Protein AF-A0A395MNR1-F1 (afdb_monomer_lite)

Sequence (99 aa):
MEDITYRPQTAATRATFDSIITIVANNLGDVPHEVVCSAADAVLEHLKEDDLEDVDKKQQVDDILGVILNPEEWNELVDIGKKITDYDTQDNDENNSIS

InterPro domains:
  IPR048863 Pre-mRNA-splicing helicase BRR2-like, plug domain [PF21188] (13-80)

Structure (mmCIF, N/CA/C/O backbone):
data_AF-A0A395MNR1-F1
#
_entry.id   AF-A0A395MNR1-F1
#
loop_
_atom_site.group_PDB
_atom_site.id
_atom_site.type_symbol
_atom_site.label_atom_id
_atom_site.label_alt_id
_atom_site.label_comp_id
_atom_site.label_asym_id
_atom_site.label_entity_id
_atom_site.label_seq_id
_atom_site.pdbx_PDB_ins_code
_atom_site.Cartn_x
_atom_site.Cartn_y
_atom_site.Cartn_z
_atom_site.occupancy
_atom_site.B_iso_or_equiv
_atom_site.auth_seq_id
_atom_site.auth_comp_id
_atom_site.auth_asym_id
_atom_site.auth_atom_id
_atom_site.pdbx_PDB_model_num
ATOM 1 N N . MET A 1 1 ? 4.791 -20.496 1.072 1.00 43.72 1 MET A N 1
ATOM 2 C CA . MET A 1 1 ? 3.886 -19.358 0.852 1.00 43.72 1 MET A CA 1
ATOM 3 C C . MET A 1 1 ? 4.449 -18.304 1.753 1.00 43.72 1 MET A C 1
ATOM 5 O O . MET A 1 1 ? 4.337 -18.489 2.953 1.00 43.72 1 MET A O 1
ATOM 9 N N . GLU A 1 2 ? 5.214 -17.372 1.190 1.00 51.06 2 GLU A N 1
ATOM 10 C CA . GLU A 1 2 ? 5.763 -16.256 1.958 1.00 51.06 2 GLU A CA 1
ATOM 11 C C . GLU A 1 2 ? 4.632 -15.579 2.737 1.00 51.06 2 GLU A C 1
ATOM 13 O O . GLU A 1 2 ? 3.572 -15.273 2.185 1.00 51.06 2 GLU A O 1
ATOM 18 N N . ASP A 1 3 ? 4.835 -15.504 4.048 1.00 58.75 3 ASP A N 1
ATOM 19 C CA . ASP A 1 3 ? 3.900 -14.969 5.020 1.00 58.75 3 ASP A CA 1
ATOM 20 C C . ASP A 1 3 ? 3.738 -13.467 4.775 1.00 58.75 3 ASP A C 1
ATOM 22 O O . ASP A 1 3 ? 4.626 -12.683 5.091 1.00 58.75 3 ASP A O 1
ATOM 26 N N . ILE A 1 4 ? 2.607 -13.070 4.186 1.00 69.81 4 ILE A N 1
ATOM 27 C CA . ILE A 1 4 ? 2.133 -11.691 4.322 1.00 69.81 4 ILE A CA 1
ATOM 28 C C . ILE A 1 4 ? 1.746 -11.480 5.784 1.00 69.81 4 ILE A C 1
ATOM 30 O O . ILE A 1 4 ? 0.988 -12.280 6.354 1.00 69.81 4 ILE A O 1
ATOM 34 N N . THR A 1 5 ? 2.294 -10.429 6.382 1.00 72.56 5 THR A N 1
ATOM 35 C CA . THR A 1 5 ? 2.139 -10.140 7.809 1.00 72.56 5 THR A CA 1
ATOM 36 C C . THR A 1 5 ? 0.712 -9.693 8.090 1.00 72.56 5 THR A C 1
ATOM 38 O O . THR A 1 5 ? 0.097 -10.101 9.074 1.00 72.56 5 THR A O 1
ATOM 41 N N . TYR A 1 6 ? 0.128 -8.922 7.172 1.00 82.50 6 TYR A N 1
ATOM 42 C CA . TYR A 1 6 ? -1.217 -8.406 7.331 1.00 82.50 6 TYR A CA 1
ATOM 43 C C . TYR A 1 6 ? -2.300 -9.315 6.728 1.00 82.50 6 TYR A C 1
ATOM 45 O O . TYR A 1 6 ? -2.373 -9.570 5.523 1.00 82.50 6 TYR A O 1
ATOM 53 N N . ARG A 1 7 ? -3.239 -9.747 7.579 1.00 82.69 7 ARG A N 1
ATOM 54 C CA . ARG A 1 7 ? -4.432 -10.528 7.219 1.00 82.69 7 ARG A CA 1
ATOM 55 C C . ARG A 1 7 ? -5.721 -9.767 7.541 1.00 82.69 7 ARG A C 1
ATOM 57 O O . ARG A 1 7 ? -6.167 -9.779 8.686 1.00 82.69 7 ARG A O 1
ATOM 64 N N . PRO A 1 8 ? -6.396 -9.165 6.549 1.00 83.31 8 PRO A N 1
ATOM 65 C CA . PRO A 1 8 ? -7.571 -8.339 6.811 1.00 83.31 8 PRO A CA 1
ATOM 66 C C . PRO A 1 8 ? -8.683 -9.117 7.531 1.00 83.31 8 PRO A C 1
ATOM 68 O O . PRO A 1 8 ? -9.163 -10.149 7.033 1.00 83.31 8 PRO A O 1
ATOM 71 N N . GLN A 1 9 ? -9.120 -8.588 8.677 1.00 83.56 9 GLN A N 1
ATOM 72 C CA . GLN A 1 9 ? -10.102 -9.218 9.565 1.00 83.56 9 GLN A CA 1
ATOM 73 C C . GLN A 1 9 ? -11.548 -8.916 9.155 1.00 83.56 9 GLN A C 1
ATOM 75 O O . GLN A 1 9 ? -12.460 -9.695 9.442 1.00 83.56 9 GLN A O 1
ATOM 80 N N . THR A 1 10 ? -11.776 -7.804 8.450 1.00 87.62 10 THR A N 1
ATOM 81 C CA . THR A 1 10 ? -13.114 -7.379 8.017 1.00 87.62 10 THR A CA 1
ATOM 82 C C . THR A 1 10 ? -13.246 -7.377 6.496 1.00 87.62 10 THR A C 1
ATOM 84 O O . THR A 1 10 ? -12.269 -7.247 5.760 1.00 87.62 10 THR A O 1
ATOM 87 N N . ALA A 1 11 ? -14.479 -7.483 5.990 1.00 88.12 11 ALA A N 1
ATOM 88 C CA . ALA A 1 11 ? -14.736 -7.385 4.550 1.00 88.12 11 ALA A CA 1
ATOM 89 C C . ALA A 1 11 ? -14.344 -6.011 3.978 1.00 88.12 11 ALA A C 1
ATOM 91 O O . ALA A 1 11 ? -13.878 -5.931 2.844 1.00 88.12 11 ALA A O 1
ATOM 92 N N . ALA A 1 12 ? -14.505 -4.947 4.772 1.00 88.19 12 ALA A N 1
ATOM 93 C CA . ALA A 1 12 ? -14.130 -3.597 4.374 1.00 88.19 12 ALA A CA 1
ATOM 94 C C . ALA A 1 12 ? -12.616 -3.491 4.187 1.00 88.19 12 ALA A C 1
ATOM 96 O O . ALA A 1 12 ? -12.152 -3.094 3.125 1.00 88.19 12 ALA A O 1
ATOM 97 N N . THR A 1 13 ? -11.841 -3.919 5.179 1.00 89.31 13 THR A N 1
ATOM 98 C CA . THR A 1 13 ? -10.380 -3.788 5.145 1.00 89.31 13 THR A CA 1
ATOM 99 C C . THR A 1 13 ? -9.713 -4.796 4.227 1.00 89.31 13 THR A C 1
ATOM 101 O O . THR A 1 13 ? -8.652 -4.508 3.679 1.00 89.31 13 THR A O 1
ATOM 104 N N . ARG A 1 14 ? -10.389 -5.913 3.933 1.00 90.31 14 ARG A N 1
ATOM 105 C CA . ARG A 1 14 ? -10.022 -6.802 2.829 1.00 90.31 14 ARG A CA 1
ATOM 106 C C . ARG A 1 14 ? -10.149 -6.121 1.474 1.00 90.31 14 ARG A C 1
ATOM 108 O O . ARG A 1 14 ? -9.204 -6.179 0.705 1.00 90.31 14 ARG A O 1
ATOM 115 N N . ALA A 1 15 ? -11.276 -5.467 1.190 1.00 91.50 15 ALA A N 1
ATOM 116 C CA . ALA A 1 15 ? -11.456 -4.736 -0.067 1.00 91.50 15 ALA A CA 1
ATOM 117 C C . ALA A 1 15 ? -10.443 -3.585 -0.208 1.00 91.50 15 ALA A C 1
ATOM 119 O O . ALA A 1 15 ? -9.911 -3.334 -1.287 1.00 91.50 15 ALA A O 1
ATOM 120 N N . THR A 1 16 ? -10.142 -2.918 0.906 1.00 92.69 16 THR A N 1
ATOM 121 C CA . THR A 1 16 ? -9.117 -1.877 0.986 1.00 92.69 16 THR A CA 1
ATOM 122 C C . THR A 1 16 ? -7.723 -2.434 0.676 1.00 92.69 16 THR A C 1
ATOM 124 O O . THR A 1 16 ? -7.024 -1.881 -0.165 1.00 92.69 16 THR A O 1
ATOM 127 N N . PHE A 1 17 ? -7.331 -3.561 1.277 1.00 91.62 17 PHE A N 1
ATOM 128 C CA . PHE A 1 17 ? -6.043 -4.204 0.994 1.00 91.62 17 PHE A CA 1
ATOM 129 C C . PHE A 1 17 ? -5.943 -4.738 -0.441 1.00 91.62 17 PHE A C 1
ATOM 131 O O . PHE A 1 17 ? -4.915 -4.582 -1.087 1.00 91.62 17 PHE A O 1
ATOM 138 N N . ASP A 1 18 ? -7.033 -5.284 -0.981 1.00 92.38 18 ASP A N 1
ATOM 13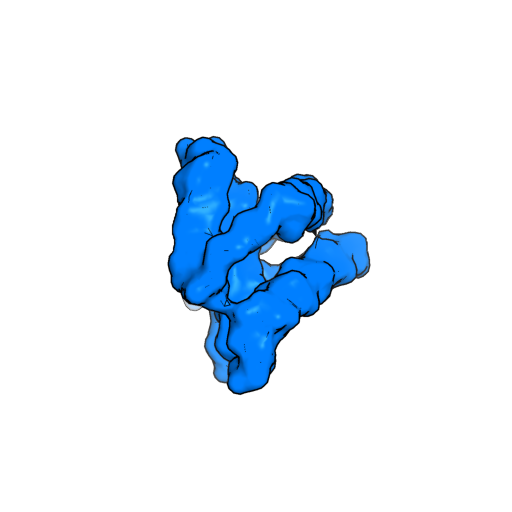9 C CA . ASP A 1 18 ? -7.115 -5.724 -2.381 1.00 92.38 18 ASP A CA 1
ATOM 140 C C . ASP A 1 18 ? -6.880 -4.559 -3.362 1.00 92.38 18 ASP A C 1
ATOM 142 O O . ASP A 1 18 ? -6.243 -4.712 -4.407 1.00 92.38 18 ASP A O 1
ATOM 146 N N . SER A 1 19 ? -7.310 -3.354 -2.974 1.00 93.31 19 SER A N 1
ATOM 147 C CA . SER A 1 19 ? -7.029 -2.130 -3.725 1.00 93.31 19 SER A CA 1
ATOM 148 C C . SER A 1 19 ? -5.536 -1.777 -3.690 1.00 93.31 19 SER A C 1
ATOM 150 O O . SER A 1 19 ? -4.983 -1.449 -4.735 1.00 93.31 19 SER A O 1
ATOM 152 N N . ILE A 1 20 ? -4.851 -1.934 -2.545 1.00 92.81 20 ILE A N 1
ATOM 153 C CA . ILE A 1 20 ? -3.383 -1.778 -2.455 1.00 92.81 20 ILE A CA 1
ATOM 154 C C . ILE A 1 20 ? -2.690 -2.774 -3.388 1.00 92.81 20 ILE A C 1
ATOM 156 O O . ILE A 1 20 ? -1.889 -2.365 -4.222 1.00 92.81 20 ILE A O 1
ATOM 160 N N . ILE A 1 21 ? -3.047 -4.060 -3.315 1.00 92.69 21 ILE A N 1
ATOM 161 C CA . ILE A 1 21 ? -2.494 -5.108 -4.190 1.00 92.69 21 ILE A CA 1
ATOM 162 C C . ILE A 1 21 ? -2.680 -4.735 -5.665 1.00 92.69 21 ILE A C 1
ATOM 164 O O . ILE A 1 21 ? -1.755 -4.889 -6.458 1.00 92.69 21 ILE A O 1
ATOM 168 N N . THR A 1 22 ? -3.848 -4.210 -6.038 1.00 93.00 22 THR A N 1
ATOM 169 C CA . THR A 1 22 ? -4.133 -3.786 -7.415 1.00 93.00 22 THR A CA 1
ATOM 170 C C . THR A 1 22 ? -3.242 -2.621 -7.853 1.00 93.00 22 THR A C 1
ATOM 172 O O . THR A 1 22 ? -2.672 -2.669 -8.942 1.00 93.00 22 THR A O 1
ATOM 175 N N . ILE A 1 23 ? -3.085 -1.588 -7.017 1.00 91.94 23 ILE A N 1
ATOM 176 C CA . ILE A 1 23 ? -2.209 -0.436 -7.301 1.00 91.94 23 ILE A CA 1
ATOM 177 C C . ILE A 1 23 ? -0.760 -0.903 -7.472 1.00 91.94 23 ILE A C 1
ATOM 179 O O . ILE A 1 23 ? -0.099 -0.547 -8.448 1.00 91.94 23 ILE A O 1
ATOM 183 N N . VAL A 1 24 ? -0.286 -1.747 -6.556 1.00 93.19 24 VAL A N 1
ATOM 184 C CA . VAL A 1 24 ? 1.067 -2.312 -6.572 1.00 93.19 24 VAL A CA 1
ATOM 185 C C . VAL A 1 24 ? 1.286 -3.178 -7.814 1.00 93.19 24 VAL A C 1
ATOM 187 O O . VAL A 1 24 ? 2.285 -3.003 -8.505 1.00 93.19 24 VAL A O 1
ATOM 190 N N . ALA A 1 25 ? 0.338 -4.051 -8.163 1.00 93.00 25 ALA A N 1
ATOM 191 C CA . ALA A 1 25 ? 0.411 -4.885 -9.364 1.00 93.00 25 ALA A CA 1
ATOM 192 C C . ALA A 1 25 ? 0.507 -4.044 -10.643 1.00 93.00 25 ALA A C 1
ATOM 194 O O . ALA A 1 25 ? 1.313 -4.343 -11.521 1.00 93.00 25 ALA A O 1
ATOM 195 N N . ASN A 1 26 ? -0.290 -2.976 -10.739 1.00 92.19 26 ASN A N 1
ATOM 196 C CA . ASN A 1 26 ? -0.267 -2.079 -11.893 1.00 92.19 26 ASN A CA 1
ATOM 197 C C . ASN A 1 26 ? 1.082 -1.362 -12.040 1.00 92.19 26 ASN A C 1
ATOM 199 O O . ASN A 1 26 ? 1.536 -1.159 -13.166 1.00 92.19 26 ASN A O 1
ATOM 203 N N . ASN A 1 27 ? 1.718 -1.003 -10.921 1.00 91.62 27 ASN A N 1
ATOM 204 C CA . ASN A 1 27 ? 3.010 -0.320 -10.905 1.00 91.62 27 ASN A CA 1
ATOM 205 C C . ASN A 1 27 ? 4.190 -1.272 -11.171 1.00 91.62 27 ASN A C 1
ATOM 207 O O . ASN A 1 27 ? 5.091 -0.926 -11.933 1.00 91.62 27 ASN A O 1
ATOM 211 N N . LEU A 1 28 ? 4.167 -2.484 -10.607 1.00 90.88 28 LEU A N 1
ATOM 212 C CA . LEU A 1 28 ? 5.212 -3.496 -10.811 1.00 90.88 28 LEU A CA 1
ATOM 213 C C . LEU A 1 28 ? 5.145 -4.165 -12.196 1.00 90.88 28 LEU A C 1
ATOM 215 O O . LEU A 1 28 ? 6.166 -4.611 -12.723 1.00 90.88 28 LEU A O 1
ATOM 219 N N . GLY A 1 29 ? 3.958 -4.243 -12.802 1.00 88.88 29 GLY A N 1
ATOM 220 C CA . GLY A 1 29 ? 3.754 -4.846 -14.118 1.00 88.88 29 GLY A CA 1
ATOM 221 C C . GLY A 1 29 ? 3.689 -6.377 -14.079 1.00 88.88 29 GLY A C 1
ATOM 222 O O . GLY A 1 29 ? 2.919 -6.958 -13.318 1.00 88.88 29 GLY A O 1
ATOM 223 N N . ASP A 1 30 ? 4.459 -7.047 -14.942 1.00 90.94 30 ASP A N 1
ATOM 224 C CA . ASP A 1 30 ? 4.426 -8.511 -15.115 1.00 90.94 30 ASP A CA 1
ATOM 225 C C . ASP A 1 30 ? 5.293 -9.216 -14.061 1.00 90.94 30 ASP A C 1
ATOM 227 O O . ASP A 1 30 ? 6.342 -9.793 -14.350 1.00 90.94 30 ASP A O 1
ATOM 231 N N . VAL A 1 31 ? 4.876 -9.110 -12.801 1.00 91.00 31 VAL A N 1
ATOM 232 C CA . VAL A 1 31 ? 5.515 -9.798 -11.678 1.00 91.00 31 VAL A CA 1
ATOM 233 C C . VAL A 1 31 ? 4.613 -10.907 -11.128 1.00 91.00 31 VAL A C 1
ATOM 235 O O . VAL A 1 31 ? 3.384 -10.831 -11.223 1.00 91.00 31 VAL A O 1
ATOM 238 N N . PRO A 1 32 ? 5.193 -11.956 -10.525 1.00 92.31 32 PRO A N 1
ATOM 239 C CA . PRO A 1 32 ? 4.425 -12.988 -9.842 1.00 92.31 32 PRO A CA 1
ATOM 240 C C . PRO A 1 32 ? 3.551 -12.417 -8.720 1.00 92.31 32 PRO A C 1
ATOM 242 O O . PRO A 1 32 ? 3.942 -11.486 -8.019 1.00 92.31 32 PRO A O 1
ATOM 245 N N . HIS A 1 33 ? 2.390 -13.034 -8.488 1.00 87.75 33 HIS A N 1
ATOM 246 C CA . HIS A 1 33 ? 1.456 -12.605 -7.442 1.00 87.75 33 HIS A CA 1
ATOM 247 C C . HIS A 1 33 ? 2.082 -12.597 -6.038 1.00 87.75 33 HIS A C 1
ATOM 249 O O . HIS A 1 33 ? 1.765 -11.724 -5.240 1.00 87.75 33 HIS A O 1
ATOM 255 N N . GLU A 1 34 ? 2.998 -13.526 -5.746 1.00 88.31 34 GLU A N 1
ATOM 256 C CA . GLU A 1 34 ? 3.757 -13.542 -4.485 1.00 88.31 34 GLU A CA 1
ATOM 257 C C . GLU A 1 34 ? 4.555 -12.245 -4.269 1.00 88.31 34 GLU A C 1
ATOM 259 O O . GLU A 1 34 ? 4.522 -11.684 -3.177 1.00 88.31 34 GLU A O 1
ATOM 264 N N . VAL A 1 35 ? 5.171 -11.709 -5.330 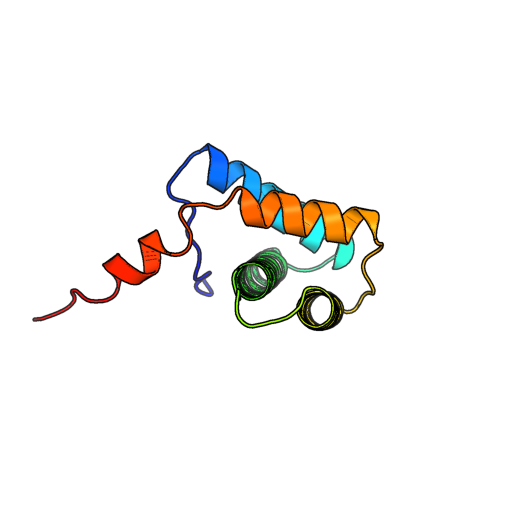1.00 90.69 35 VAL A N 1
ATOM 265 C CA . VAL A 1 35 ? 5.936 -10.455 -5.292 1.00 90.69 35 VAL A CA 1
ATOM 266 C C . VAL A 1 35 ? 5.003 -9.267 -5.093 1.00 90.69 35 VAL A C 1
ATOM 268 O O . VAL A 1 35 ? 5.290 -8.400 -4.276 1.00 90.69 35 VAL A O 1
ATOM 271 N N . VAL A 1 36 ? 3.857 -9.246 -5.785 1.00 92.50 36 VAL A N 1
ATOM 272 C CA . VAL A 1 36 ? 2.836 -8.201 -5.589 1.00 92.50 36 VAL A CA 1
ATOM 273 C C . VAL A 1 36 ? 2.347 -8.187 -4.145 1.00 92.50 36 VAL A C 1
ATOM 275 O O . VAL A 1 36 ? 2.268 -7.126 -3.538 1.00 92.50 36 VAL A O 1
ATOM 278 N N . CYS A 1 37 ? 2.017 -9.355 -3.593 1.00 90.31 37 CYS A N 1
ATOM 279 C CA . CYS A 1 37 ? 1.541 -9.478 -2.220 1.00 90.31 37 CYS A CA 1
ATOM 280 C C . CYS A 1 37 ? 2.598 -9.024 -1.212 1.00 90.31 37 CYS A C 1
ATOM 282 O O . CYS A 1 37 ? 2.265 -8.273 -0.301 1.00 90.31 37 CYS A O 1
ATOM 284 N N . SER A 1 38 ? 3.859 -9.421 -1.401 1.00 90.62 38 SER A N 1
ATOM 285 C CA . SER A 1 38 ? 4.967 -8.978 -0.550 1.00 90.62 38 SER A CA 1
ATOM 286 C C . SER A 1 38 ? 5.175 -7.461 -0.620 1.00 90.62 38 SER A C 1
ATOM 288 O O . SER A 1 38 ? 5.271 -6.806 0.415 1.00 90.62 38 SER A O 1
ATOM 290 N N . ALA A 1 39 ? 5.162 -6.878 -1.821 1.00 92.81 39 ALA A N 1
ATOM 291 C CA . ALA A 1 39 ? 5.275 -5.433 -1.991 1.00 92.81 39 ALA A CA 1
ATOM 292 C C . ALA A 1 39 ? 4.073 -4.686 -1.390 1.00 92.81 39 ALA A C 1
ATOM 294 O O . ALA A 1 39 ? 4.251 -3.656 -0.751 1.00 92.81 39 ALA A O 1
ATOM 295 N N . ALA A 1 40 ? 2.852 -5.205 -1.540 1.00 93.00 40 ALA A N 1
ATOM 296 C CA . ALA A 1 40 ? 1.655 -4.609 -0.950 1.00 93.00 40 ALA A CA 1
ATOM 297 C C . ALA A 1 40 ? 1.665 -4.641 0.586 1.00 93.00 40 ALA A C 1
ATOM 299 O O . ALA A 1 40 ? 1.217 -3.676 1.206 1.00 93.00 40 ALA A O 1
ATOM 300 N N . ASP A 1 41 ? 2.188 -5.712 1.187 1.00 91.38 41 ASP A N 1
ATOM 301 C CA . ASP A 1 41 ? 2.387 -5.825 2.638 1.00 91.38 41 ASP A CA 1
ATOM 302 C C . ASP A 1 41 ? 3.388 -4.767 3.129 1.00 91.38 41 ASP A C 1
ATOM 304 O O . ASP A 1 41 ? 3.057 -3.976 4.009 1.00 91.38 41 ASP A O 1
ATOM 308 N N . ALA A 1 42 ? 4.547 -4.652 2.471 1.00 92.00 42 ALA A N 1
ATOM 309 C CA . ALA A 1 42 ? 5.562 -3.647 2.799 1.00 92.00 42 ALA A CA 1
ATOM 310 C C . ALA A 1 42 ? 5.055 -2.202 2.614 1.00 92.00 42 ALA A C 1
ATOM 312 O O . ALA A 1 42 ? 5.300 -1.327 3.443 1.00 92.00 42 ALA A O 1
ATOM 313 N N . VAL A 1 43 ? 4.289 -1.934 1.549 1.00 92.94 43 VAL A N 1
ATOM 314 C CA . VAL A 1 43 ? 3.646 -0.627 1.348 1.00 92.94 43 VAL A CA 1
ATOM 315 C C . VAL A 1 43 ? 2.684 -0.322 2.494 1.00 92.94 43 VAL A C 1
ATOM 317 O O . VAL A 1 43 ? 2.695 0.790 3.021 1.00 92.94 43 VAL A O 1
ATOM 320 N N . LEU A 1 44 ? 1.858 -1.289 2.902 1.00 92.12 44 LEU A N 1
ATOM 321 C CA . LEU A 1 44 ? 0.939 -1.101 4.020 1.00 92.12 44 LEU A CA 1
ATOM 322 C C . LEU A 1 44 ? 1.681 -0.844 5.336 1.00 92.12 44 LEU A C 1
ATOM 324 O O . LEU A 1 44 ? 1.266 0.046 6.076 1.00 92.12 44 LEU A O 1
ATOM 328 N N . GLU A 1 45 ? 2.769 -1.566 5.600 1.00 90.56 45 GLU A N 1
ATOM 329 C CA . GLU A 1 45 ? 3.623 -1.364 6.774 1.00 90.56 45 GLU A CA 1
ATOM 330 C C . GLU A 1 45 ? 4.101 0.093 6.867 1.00 90.56 45 GLU A C 1
ATOM 332 O O . GLU A 1 45 ? 3.844 0.766 7.866 1.00 90.56 45 GLU A O 1
ATOM 337 N N . HIS A 1 46 ? 4.666 0.644 5.788 1.00 91.12 46 HIS A N 1
ATOM 338 C CA . HIS A 1 46 ? 5.101 2.045 5.764 1.00 91.12 46 HIS A CA 1
ATOM 339 C C . HIS A 1 46 ? 3.945 3.042 5.868 1.00 91.12 46 HIS A C 1
ATOM 341 O O . HIS A 1 46 ? 4.070 4.084 6.513 1.00 91.12 46 HIS A O 1
ATOM 347 N N . LEU A 1 47 ? 2.788 2.745 5.268 1.00 90.88 47 LEU A N 1
ATOM 348 C CA . LEU A 1 47 ? 1.601 3.588 5.434 1.00 90.88 47 LEU A CA 1
ATOM 349 C C . LEU A 1 47 ? 1.156 3.638 6.903 1.00 90.88 47 LEU A C 1
ATOM 351 O O . LEU A 1 47 ? 0.694 4.688 7.364 1.00 90.88 47 LEU A O 1
ATOM 355 N N . LYS A 1 48 ? 1.319 2.525 7.627 1.00 88.69 48 LYS A N 1
ATOM 356 C CA . LYS A 1 48 ? 0.971 2.359 9.043 1.00 88.69 48 LYS A CA 1
ATOM 357 C C . LYS A 1 48 ? 2.023 2.877 10.014 1.00 88.69 48 LYS A C 1
ATOM 359 O O . LYS A 1 48 ? 1.715 3.031 11.188 1.00 88.69 48 LYS A O 1
ATOM 364 N N . GLU A 1 49 ? 3.218 3.198 9.540 1.00 87.44 49 GLU A N 1
ATOM 365 C CA . GLU A 1 49 ? 4.295 3.706 10.379 1.00 87.44 49 GLU A CA 1
ATOM 366 C C . GLU A 1 49 ? 4.061 5.174 10.762 1.00 87.44 49 GLU A C 1
ATOM 368 O O . GLU A 1 49 ? 4.502 6.093 10.084 1.00 87.44 49 GLU A O 1
ATOM 373 N N . ASP A 1 50 ? 3.320 5.441 11.834 1.00 81.69 50 ASP A N 1
ATOM 374 C CA . ASP A 1 50 ? 2.992 6.813 12.263 1.00 81.69 50 ASP A CA 1
ATOM 375 C C . ASP A 1 50 ? 4.212 7.662 12.699 1.00 81.69 50 ASP A C 1
ATOM 377 O O . ASP A 1 50 ? 4.071 8.873 12.870 1.00 81.69 50 ASP A O 1
ATOM 381 N N . ASP A 1 51 ? 5.397 7.059 12.857 1.00 87.44 51 ASP A N 1
ATOM 382 C CA . ASP A 1 51 ? 6.645 7.757 13.218 1.00 87.44 51 ASP A CA 1
ATOM 383 C C . ASP A 1 51 ? 7.294 8.482 12.020 1.00 87.44 51 ASP A C 1
ATOM 385 O O . ASP A 1 51 ? 7.991 9.480 12.204 1.00 87.44 51 ASP A O 1
ATOM 389 N N . LEU A 1 52 ? 7.031 8.027 10.785 1.00 87.00 52 LEU A N 1
ATOM 390 C CA . LEU A 1 52 ? 7.579 8.629 9.565 1.00 87.00 52 LEU A CA 1
ATOM 391 C C . LEU A 1 52 ? 6.674 9.721 8.978 1.00 87.00 52 LEU A C 1
ATOM 393 O O . LEU A 1 52 ? 5.444 9.616 8.967 1.00 87.00 52 LEU A O 1
ATOM 397 N N . GLU A 1 53 ? 7.293 10.750 8.395 1.00 90.88 53 GLU A N 1
ATOM 398 C CA . GLU A 1 53 ? 6.586 11.776 7.625 1.00 90.88 53 GLU A CA 1
ATOM 399 C C . GLU A 1 53 ? 6.103 11.225 6.269 1.00 90.88 53 GLU A C 1
ATOM 401 O O . GLU A 1 53 ? 6.713 10.325 5.690 1.00 90.88 53 GLU A O 1
ATOM 406 N N . ASP A 1 54 ? 5.027 11.798 5.709 1.00 88.88 54 ASP A N 1
ATOM 407 C CA . ASP A 1 54 ? 4.461 11.361 4.418 1.00 88.88 54 ASP A CA 1
ATOM 408 C C . ASP A 1 54 ? 5.500 11.354 3.280 1.00 88.88 54 ASP A C 1
ATOM 410 O O . ASP A 1 54 ? 5.418 10.537 2.364 1.00 88.88 54 ASP A O 1
ATOM 414 N N . VAL A 1 55 ? 6.482 12.262 3.329 1.00 89.38 55 VAL A N 1
ATOM 415 C CA . VAL A 1 55 ? 7.562 12.346 2.336 1.00 89.38 55 VAL A CA 1
ATOM 416 C C . VAL A 1 55 ? 8.503 11.143 2.406 1.00 89.38 55 VAL A C 1
ATOM 418 O O . VAL A 1 55 ? 8.836 10.582 1.362 1.00 89.38 55 VAL A O 1
ATOM 421 N N . ASP A 1 56 ? 8.881 10.715 3.611 1.00 93.06 56 ASP A N 1
ATOM 422 C CA . ASP A 1 56 ? 9.736 9.550 3.827 1.00 93.06 56 ASP A CA 1
ATOM 423 C C . ASP A 1 56 ? 8.988 8.268 3.468 1.00 93.06 56 ASP A C 1
ATOM 425 O O . ASP A 1 56 ? 9.503 7.447 2.711 1.00 93.06 56 ASP A O 1
ATOM 429 N N . LYS A 1 57 ? 7.726 8.138 3.899 1.00 93.12 57 LYS A N 1
ATOM 430 C CA . LYS A 1 57 ? 6.877 6.997 3.520 1.00 93.12 57 LYS A CA 1
ATOM 431 C C . LYS A 1 57 ? 6.761 6.862 2.009 1.00 93.12 57 LYS A C 1
ATOM 433 O O . LYS A 1 57 ? 6.926 5.768 1.473 1.00 93.12 57 LYS A O 1
ATOM 438 N N . LYS A 1 58 ? 6.513 7.972 1.308 1.00 92.62 58 LYS A N 1
ATOM 439 C CA . LYS A 1 58 ? 6.444 7.969 -0.154 1.00 92.62 58 LYS A CA 1
ATOM 440 C C . LYS A 1 58 ? 7.761 7.505 -0.764 1.00 92.62 58 LYS A C 1
ATOM 442 O O . LYS A 1 58 ? 7.736 6.706 -1.691 1.00 92.62 58 LYS A O 1
ATOM 447 N N . GLN A 1 59 ? 8.896 7.974 -0.249 1.00 93.56 59 GLN A N 1
ATOM 448 C CA . GLN A 1 59 ? 10.205 7.587 -0.767 1.00 93.56 59 GLN A CA 1
ATOM 449 C C . GLN A 1 59 ? 10.467 6.081 -0.618 1.00 93.56 59 GLN A C 1
ATOM 451 O O . GLN A 1 59 ? 11.000 5.475 -1.546 1.00 93.56 59 GLN A O 1
ATOM 456 N N . GLN A 1 60 ? 10.062 5.485 0.507 1.00 93.50 60 GLN A N 1
ATOM 457 C CA . GLN A 1 60 ? 10.165 4.042 0.746 1.00 93.50 60 GLN A CA 1
ATOM 458 C C . GLN A 1 60 ? 9.250 3.250 -0.196 1.00 93.50 60 GLN A C 1
ATOM 460 O O . GLN A 1 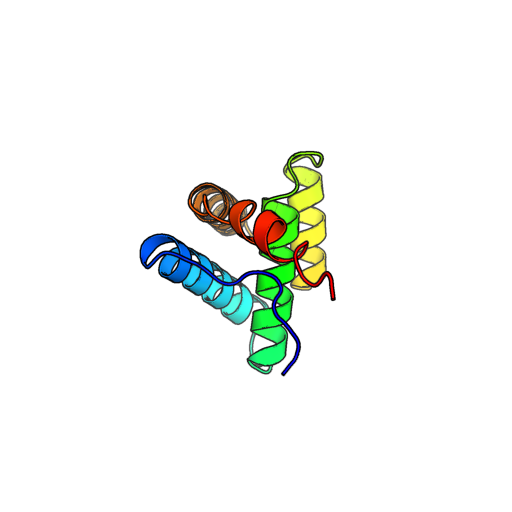60 ? 9.674 2.272 -0.804 1.00 93.50 60 GLN A O 1
ATOM 465 N N . VAL A 1 61 ? 8.006 3.706 -0.375 1.00 93.31 61 VAL A N 1
ATOM 466 C CA . VAL A 1 61 ? 7.053 3.086 -1.307 1.00 93.31 61 VAL A CA 1
ATOM 467 C C . VAL A 1 61 ? 7.544 3.176 -2.754 1.00 93.31 61 VAL A C 1
ATOM 469 O O . VAL A 1 61 ? 7.478 2.186 -3.478 1.00 93.31 61 VAL A O 1
ATOM 472 N N . ASP A 1 62 ? 8.078 4.326 -3.171 1.00 94.06 62 ASP A N 1
ATOM 473 C CA . ASP A 1 62 ? 8.656 4.501 -4.507 1.00 94.06 62 ASP A CA 1
ATOM 474 C C . ASP A 1 62 ? 9.836 3.526 -4.737 1.00 94.06 62 ASP A C 1
ATOM 476 O O . ASP A 1 62 ? 9.991 2.987 -5.834 1.00 94.06 62 ASP A O 1
ATOM 480 N N . ASP A 1 63 ? 10.652 3.267 -3.706 1.00 93.50 63 ASP A N 1
ATOM 481 C CA . ASP A 1 63 ? 11.773 2.315 -3.765 1.00 93.50 63 ASP A CA 1
ATOM 482 C C . ASP A 1 63 ? 11.286 0.861 -3.886 1.00 93.50 63 ASP A C 1
ATOM 484 O O . ASP A 1 63 ? 11.751 0.129 -4.760 1.00 93.50 63 ASP A O 1
ATOM 488 N N . ILE A 1 64 ? 10.274 0.471 -3.097 1.00 91.81 64 ILE A N 1
ATOM 489 C CA . ILE A 1 64 ? 9.646 -0.863 -3.155 1.00 91.81 64 ILE A CA 1
ATOM 490 C C . ILE A 1 64 ? 9.066 -1.141 -4.542 1.00 91.81 64 ILE A C 1
ATOM 492 O O . ILE A 1 64 ? 9.231 -2.233 -5.088 1.00 91.81 64 ILE A O 1
ATOM 496 N N . LEU A 1 65 ? 8.366 -0.159 -5.112 1.00 91.06 65 LEU A N 1
ATOM 497 C CA . LEU A 1 65 ? 7.744 -0.298 -6.426 1.00 91.06 65 LEU A CA 1
ATOM 498 C C . LEU A 1 65 ? 8.749 -0.136 -7.573 1.00 91.06 65 LEU A C 1
ATOM 500 O O . LEU A 1 65 ? 8.441 -0.484 -8.712 1.00 91.06 65 LEU A O 1
ATOM 504 N N . GLY A 1 66 ? 9.939 0.404 -7.297 1.00 90.75 66 GLY A N 1
ATOM 505 C CA . GLY A 1 66 ? 10.936 0.750 -8.308 1.00 90.75 66 GLY A CA 1
ATOM 506 C C . GLY A 1 66 ? 10.477 1.855 -9.269 1.00 90.75 66 GLY A C 1
ATOM 507 O O . GLY A 1 66 ? 11.089 2.049 -10.324 1.00 90.75 66 GLY A O 1
ATOM 508 N N . VAL A 1 67 ? 9.399 2.568 -8.932 1.00 91.62 67 VAL A N 1
ATOM 509 C CA . VAL A 1 67 ? 8.792 3.638 -9.729 1.00 91.62 67 VAL A CA 1
ATOM 510 C C . VAL A 1 67 ? 8.356 4.778 -8.822 1.00 91.62 67 VAL A C 1
ATOM 512 O O . VAL A 1 67 ? 7.968 4.572 -7.678 1.00 91.62 67 VAL A O 1
ATOM 515 N N . ILE A 1 68 ? 8.399 6.001 -9.344 1.00 92.00 68 ILE A N 1
ATOM 516 C CA . ILE A 1 68 ? 7.942 7.173 -8.598 1.00 92.00 68 ILE A CA 1
ATOM 517 C C . ILE A 1 68 ? 6.433 7.285 -8.765 1.00 92.00 68 ILE A C 1
ATOM 519 O O . ILE A 1 68 ? 5.962 7.594 -9.861 1.00 92.00 68 ILE A O 1
ATOM 523 N N . LEU A 1 69 ? 5.692 7.090 -7.676 1.00 90.56 69 LEU A N 1
ATOM 524 C CA . LEU A 1 69 ? 4.245 7.252 -7.682 1.00 90.56 69 LEU A CA 1
ATOM 525 C C . LEU A 1 69 ? 3.851 8.701 -7.941 1.00 90.56 69 LEU A C 1
ATOM 527 O O . LEU A 1 69 ? 4.448 9.647 -7.399 1.00 90.56 69 LEU A O 1
ATOM 531 N N . ASN A 1 70 ? 2.781 8.865 -8.712 1.00 91.56 70 ASN A N 1
ATOM 532 C CA . ASN A 1 70 ? 2.182 10.168 -8.938 1.00 91.56 70 ASN A CA 1
ATOM 533 C C . ASN A 1 70 ? 1.451 10.658 -7.674 1.00 91.56 70 ASN A C 1
ATOM 535 O O . ASN A 1 70 ? 1.024 9.853 -6.843 1.00 91.56 70 ASN A O 1
ATOM 539 N N . PRO A 1 71 ? 1.240 11.980 -7.517 1.00 90.88 71 PRO A N 1
ATOM 540 C CA . PRO A 1 71 ? 0.554 12.526 -6.346 1.00 90.88 71 PRO A CA 1
ATOM 541 C C . PRO A 1 71 ? -0.845 11.938 -6.134 1.00 90.88 71 PRO A C 1
ATOM 543 O O . PRO A 1 71 ? -1.271 11.780 -4.997 1.00 90.88 71 PRO A O 1
ATOM 546 N N . GLU A 1 72 ? -1.562 11.623 -7.213 1.00 91.25 72 GLU A N 1
ATOM 547 C CA . GLU A 1 72 ? -2.902 11.030 -7.155 1.00 91.25 72 GLU A CA 1
ATOM 548 C C . GLU A 1 72 ? -2.866 9.615 -6.559 1.00 91.25 72 GLU A C 1
ATOM 550 O O . GLU A 1 72 ? -3.604 9.339 -5.617 1.00 91.25 72 GLU A O 1
ATOM 555 N N . GLU A 1 73 ? -1.949 8.763 -7.030 1.00 90.81 73 GLU A N 1
ATOM 556 C CA . GLU A 1 73 ? -1.763 7.395 -6.521 1.00 90.81 73 GLU A CA 1
ATOM 557 C C . GLU A 1 73 ? -1.290 7.389 -5.067 1.00 90.81 73 GLU A C 1
ATOM 559 O O . GLU A 1 73 ? -1.787 6.619 -4.249 1.00 90.81 73 GLU A O 1
ATOM 564 N N . TRP A 1 74 ? -0.370 8.292 -4.714 1.00 92.44 74 TRP A N 1
ATOM 565 C CA . TRP A 1 74 ? 0.082 8.443 -3.333 1.00 92.44 74 TRP A CA 1
ATOM 566 C C . TRP A 1 74 ? -1.065 8.838 -2.393 1.00 92.44 74 TRP A C 1
ATOM 568 O O . TRP A 1 74 ? -1.245 8.229 -1.339 1.00 92.44 74 TRP A O 1
ATOM 578 N N . ASN A 1 75 ? -1.872 9.835 -2.774 1.00 92.56 75 ASN A N 1
ATOM 579 C CA . ASN A 1 75 ? -3.023 10.245 -1.966 1.00 92.56 75 ASN A CA 1
ATOM 580 C C . ASN A 1 75 ? -4.041 9.108 -1.810 1.00 92.56 75 ASN A C 1
ATOM 582 O O . ASN A 1 75 ? -4.599 8.940 -0.725 1.00 92.56 75 ASN A O 1
ATOM 586 N N . GLU A 1 76 ? -4.268 8.326 -2.867 1.00 93.25 76 GLU A N 1
ATOM 587 C CA . GLU A 1 76 ? -5.137 7.151 -2.821 1.00 93.25 76 GLU A CA 1
ATOM 588 C C . GLU A 1 76 ? -4.600 6.092 -1.846 1.00 93.25 76 GLU A C 1
ATOM 590 O O . GLU A 1 76 ? -5.345 5.647 -0.972 1.00 93.25 76 GLU A O 1
ATOM 595 N N . LEU A 1 77 ? -3.307 5.755 -1.910 1.00 92.50 77 LEU A N 1
ATOM 596 C CA . LEU A 1 77 ? -2.670 4.827 -0.969 1.00 92.50 77 LEU 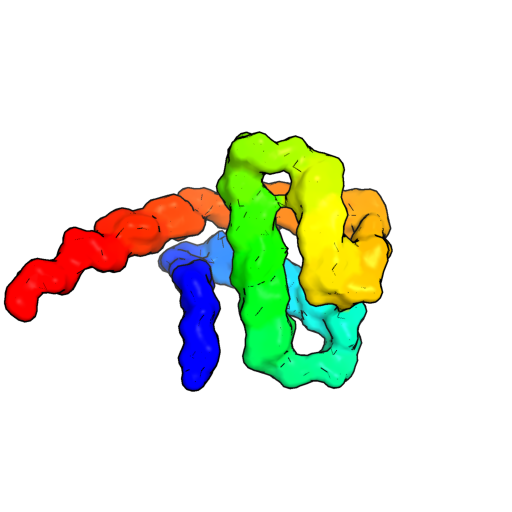A CA 1
ATOM 597 C C . LEU A 1 77 ? -2.801 5.293 0.484 1.00 92.50 77 LEU A C 1
ATOM 599 O O . LEU A 1 77 ? -3.168 4.501 1.349 1.00 92.50 77 LEU A O 1
ATOM 603 N N . VAL A 1 78 ? -2.567 6.578 0.759 1.00 91.75 78 VAL A N 1
ATOM 604 C CA . VAL A 1 78 ? -2.715 7.147 2.108 1.00 91.75 78 VAL A CA 1
ATOM 605 C C . VAL A 1 78 ? -4.170 7.082 2.592 1.00 91.75 78 VAL A C 1
ATOM 607 O O . VAL A 1 78 ? -4.420 6.747 3.753 1.00 91.75 78 VAL A O 1
ATOM 610 N N . ASP A 1 79 ? -5.149 7.375 1.732 1.00 92.06 79 ASP A N 1
ATOM 611 C CA . ASP A 1 79 ? -6.578 7.301 2.072 1.00 92.06 79 ASP A CA 1
ATOM 612 C C . ASP A 1 79 ? -7.029 5.858 2.361 1.00 92.06 79 ASP A C 1
ATOM 614 O O . ASP A 1 79 ? -7.703 5.586 3.358 1.00 92.06 79 ASP A O 1
ATOM 618 N N . ILE A 1 80 ? -6.604 4.915 1.521 1.00 91.50 80 ILE A N 1
ATOM 619 C CA . ILE A 1 80 ? -6.843 3.476 1.674 1.00 91.50 80 ILE A CA 1
ATOM 620 C C . ILE A 1 80 ? -6.164 2.961 2.951 1.00 91.50 80 ILE A C 1
ATOM 622 O O . ILE A 1 80 ? -6.813 2.308 3.770 1.00 91.50 80 ILE A O 1
ATOM 626 N N . GLY A 1 81 ? -4.907 3.333 3.194 1.00 90.06 81 GLY A N 1
ATOM 627 C CA . GLY A 1 81 ? -4.174 3.001 4.414 1.00 90.06 81 GLY A CA 1
ATOM 628 C C . GLY A 1 81 ? -4.920 3.449 5.671 1.00 90.06 81 GLY A C 1
ATOM 629 O O . GLY A 1 81 ? -5.088 2.664 6.602 1.00 90.06 81 GLY A O 1
ATOM 630 N N . LYS A 1 82 ? -5.485 4.662 5.690 1.00 89.56 82 LYS A N 1
ATOM 631 C CA . LYS A 1 82 ? -6.292 5.170 6.820 1.00 89.56 82 LYS A CA 1
ATOM 632 C C . LYS A 1 82 ? -7.572 4.369 7.074 1.00 89.56 82 LYS A C 1
ATOM 634 O O . LYS A 1 82 ? -8.001 4.266 8.221 1.00 89.56 82 LYS A O 1
ATOM 639 N N . LYS A 1 83 ? -8.174 3.778 6.037 1.00 90.31 83 LYS A N 1
ATOM 640 C CA . LYS A 1 83 ? -9.367 2.916 6.168 1.00 90.31 83 LYS A CA 1
ATOM 641 C C . LYS A 1 83 ? -9.052 1.551 6.775 1.00 90.31 83 LYS A C 1
ATOM 643 O O . LYS A 1 83 ? -9.972 0.880 7.240 1.00 90.31 83 LYS A O 1
ATOM 648 N N . ILE A 1 84 ? -7.788 1.127 6.766 1.00 89.69 84 ILE A N 1
ATOM 649 C CA . ILE A 1 84 ? -7.361 -0.108 7.423 1.00 89.69 84 ILE A CA 1
ATOM 650 C C . ILE A 1 84 ? -7.257 0.144 8.929 1.00 89.69 84 ILE A C 1
ATOM 652 O O . ILE A 1 84 ? -6.228 0.576 9.438 1.00 89.69 84 ILE A O 1
ATOM 656 N N . THR A 1 85 ? -8.337 -0.085 9.664 1.00 88.25 85 THR A N 1
ATOM 657 C CA . THR A 1 85 ? -8.374 0.157 11.116 1.00 88.25 85 THR A CA 1
ATOM 658 C C . THR A 1 85 ? -7.990 -1.067 11.949 1.00 88.25 85 THR A C 1
ATOM 660 O O . THR A 1 85 ? -7.771 -0.938 13.145 1.00 88.25 85 THR A O 1
ATOM 663 N N . ASP A 1 86 ? -7.911 -2.249 11.337 1.00 85.25 86 ASP A N 1
ATOM 664 C CA . ASP A 1 86 ? -7.616 -3.541 11.974 1.00 85.25 86 ASP A CA 1
ATOM 665 C C . ASP A 1 86 ? -6.155 -4.003 11.804 1.00 85.25 86 ASP A C 1
ATOM 667 O O . ASP A 1 86 ? -5.848 -5.163 12.066 1.00 85.25 86 ASP A O 1
ATOM 671 N N . TYR A 1 87 ? -5.238 -3.116 11.400 1.00 84.00 87 TYR A N 1
ATOM 672 C CA . TYR A 1 87 ? -3.807 -3.451 11.288 1.00 84.00 87 TYR A CA 1
ATOM 673 C C . TYR A 1 87 ? -3.193 -3.827 12.645 1.00 84.00 87 TYR A C 1
ATOM 675 O O . TYR A 1 87 ? -2.739 -4.949 12.829 1.00 84.00 87 TYR A O 1
ATOM 683 N N . ASP A 1 88 ? -3.300 -2.932 13.631 1.00 75.06 88 ASP A N 1
ATOM 684 C CA . ASP A 1 88 ? -2.775 -3.114 14.997 1.00 75.06 88 ASP A CA 1
ATOM 685 C C . ASP A 1 88 ? -3.473 -4.255 15.766 1.00 75.06 88 ASP A C 1
ATOM 687 O O . ASP A 1 88 ? -2.930 -4.847 16.692 1.00 75.06 88 ASP A O 1
ATOM 691 N N . THR A 1 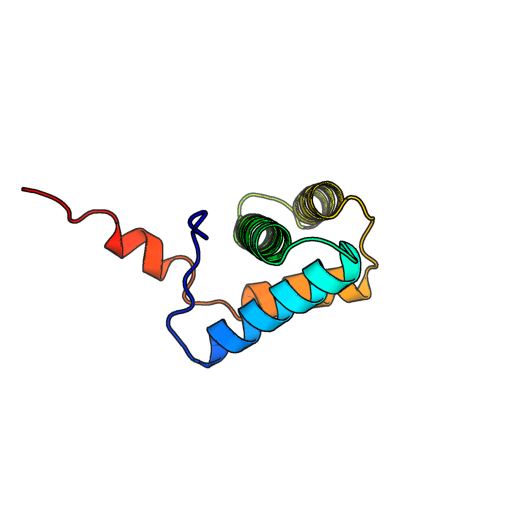89 ? -4.681 -4.636 15.339 1.00 68.44 89 THR A N 1
ATOM 692 C CA . THR A 1 89 ? -5.448 -5.704 15.999 1.00 68.44 89 THR A CA 1
ATOM 693 C C . THR A 1 89 ? -4.856 -7.101 15.800 1.00 68.44 89 THR A C 1
ATOM 695 O O . THR A 1 89 ? -5.243 -8.014 16.522 1.00 68.44 89 THR A O 1
ATOM 698 N N . GLN A 1 90 ? -3.934 -7.279 14.846 1.00 60.47 90 GLN A N 1
ATOM 699 C CA . GLN A 1 90 ? -3.225 -8.546 14.629 1.00 60.47 90 GLN A CA 1
ATOM 700 C C . GLN A 1 90 ? -1.954 -8.682 15.466 1.00 60.47 90 GLN A C 1
ATOM 702 O O . GLN A 1 90 ? -1.630 -9.799 15.860 1.00 60.47 90 GLN A O 1
ATOM 7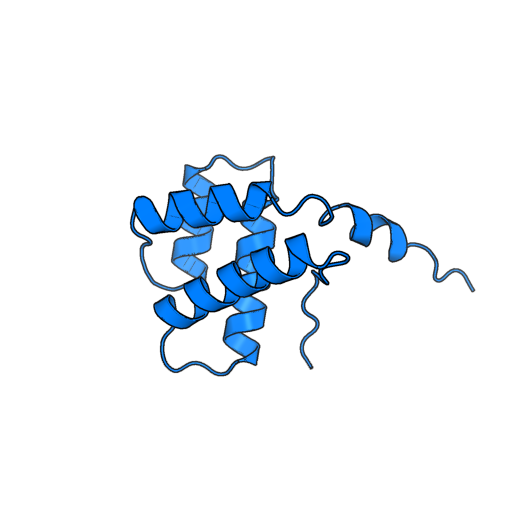07 N N . ASP A 1 91 ? -1.293 -7.574 15.814 1.00 52.84 91 ASP A N 1
ATOM 708 C CA . ASP A 1 91 ? -0.107 -7.592 16.688 1.00 52.84 91 ASP A CA 1
ATOM 709 C C . ASP A 1 91 ? -0.445 -8.146 18.091 1.00 52.84 91 ASP A C 1
ATOM 711 O O . ASP A 1 91 ? 0.387 -8.730 18.782 1.00 52.84 91 ASP A O 1
ATOM 715 N N . ASN A 1 92 ? -1.721 -8.068 18.489 1.00 45.31 92 ASN A N 1
ATOM 716 C CA . ASN A 1 92 ? -2.201 -8.568 19.778 1.00 45.31 92 ASN A CA 1
ATOM 717 C C . ASN A 1 92 ? -2.405 -10.100 19.840 1.00 45.31 92 ASN A C 1
ATOM 719 O O . ASN A 1 92 ? -2.481 -10.651 20.937 1.00 45.31 92 ASN A O 1
ATOM 723 N N . ASP A 1 93 ? -2.484 -10.810 18.707 1.00 46.91 93 ASP A N 1
ATOM 724 C CA . ASP A 1 93 ? -2.761 -12.261 18.689 1.00 46.91 93 ASP A CA 1
ATOM 725 C C . ASP A 1 93 ? -1.494 -13.135 18.532 1.00 46.91 93 ASP A C 1
ATOM 727 O O . ASP A 1 93 ? -1.544 -14.342 18.775 1.00 46.91 93 ASP A O 1
ATOM 731 N N . GLU A 1 94 ? -0.326 -12.552 18.229 1.00 47.00 94 GLU A N 1
ATOM 732 C CA . GLU A 1 94 ? 0.943 -13.298 18.086 1.00 47.00 94 GLU A CA 1
ATOM 733 C C . GLU A 1 94 ? 1.748 -13.448 19.398 1.00 47.00 94 GLU A C 1
ATOM 735 O O . GLU A 1 94 ? 2.823 -14.046 19.411 1.00 47.00 94 GLU A O 1
ATOM 740 N N . ASN A 1 95 ? 1.213 -13.004 20.545 1.00 42.50 95 ASN A N 1
ATOM 741 C CA . ASN A 1 95 ? 1.817 -13.219 21.872 1.00 42.50 95 ASN A CA 1
ATOM 742 C C . ASN A 1 95 ? 1.008 -14.179 22.769 1.00 42.50 95 ASN A C 1
ATOM 744 O O . ASN A 1 95 ? 0.854 -13.955 23.971 1.00 42.50 95 ASN A O 1
ATOM 748 N N . ASN A 1 96 ? 0.478 -15.273 22.213 1.00 42.03 96 ASN A N 1
ATOM 749 C CA . ASN A 1 96 ? -0.001 -16.393 23.030 1.00 42.03 96 ASN A CA 1
ATOM 750 C C . ASN A 1 96 ? 0.273 -17.765 22.398 1.00 42.03 96 ASN A C 1
ATOM 752 O O . ASN A 1 96 ? -0.628 -18.572 22.185 1.00 42.03 96 ASN A O 1
ATOM 756 N N . SER A 1 97 ? 1.550 -18.065 22.169 1.00 43.94 97 SER A N 1
ATOM 757 C CA . SER A 1 97 ? 2.041 -19.446 22.225 1.00 43.94 97 SER A CA 1
ATOM 758 C C . SER A 1 97 ? 2.977 -19.597 23.424 1.00 43.94 97 SER A C 1
ATOM 760 O O . SER A 1 97 ? 4.171 -19.843 23.291 1.00 43.94 97 SER A O 1
ATOM 762 N N . ILE A 1 98 ? 2.418 -19.423 24.626 1.00 52.56 98 ILE A N 1
ATOM 763 C CA . ILE A 1 98 ? 2.949 -20.083 25.820 1.00 52.56 98 ILE A CA 1
ATOM 764 C C . ILE A 1 98 ? 2.398 -21.505 25.794 1.00 52.56 98 ILE A C 1
ATOM 766 O O . ILE A 1 98 ? 1.204 -21.691 26.037 1.00 52.56 98 ILE A O 1
ATOM 770 N N . SER A 1 99 ? 3.257 -22.490 25.525 1.00 45.41 99 SER A N 1
ATOM 771 C CA . SER A 1 99 ? 3.309 -23.806 26.197 1.00 45.41 99 SER A CA 1
ATOM 772 C C . SER A 1 99 ? 4.453 -24.648 25.648 1.00 45.41 99 SER A C 1
ATOM 774 O O . SER A 1 99 ? 4.460 -24.903 24.426 1.00 45.41 99 SER A O 1
#

Secondary structure (DSSP, 8-state):
----S----SHHHHHHHHHHHHHHHHHH-S--HHHHHHHHHHHHHHHH-TTS-HHHHHHHHHHHHTS---HHHHHHHHHHHHH--SSHHHHTTSS----

Foldseek 3Di:
DPDLLDDQPDPQLVVLLVVLLVLLCVLLDPDDSVLSSVLSSVLLVLLPPPVDDLVVSQVSNCVSSVHRDDPVSSVSSNVSSVSRPCRVVSVVVVPPPDD

pLDDT: mean 84.25, std 14.72, range [42.03, 94.06]

Organism: NCBI:txid2675880

Radius of gyration: 13.76 Å; chains: 1; bounding box: 26×36×41 Å